Protein AF-A0A7V1ZDW4-F1 (afdb_monomer_lite)

Secondary structure (DSSP, 8-state):
-EEEEEE-HHHHTTSS---HHHHHHHHHHHTTPPPPSEEEEE-S-HHHHHHHHHHHHHT--SEEEEESS-SSSTT--HHHHHHHHHT--EEEEE--SSS--EEEEETT--

Foldseek 3Di:
DEEEEEEAPCCVVVVDPDCPLVVQQVVCVVVVHDHHPYYDYYYLDLVGLLVVVLVVVVVVDPYYHYYDLPDPDPSSCNLVSVLVSVVFDKDWDFDPDPDGDIDIDTPPDD

Sequence (110 aa):
MISILIIGDELLEGFTSEKNLFIISNFLKTYKKRLPQKAIIVKDNKEEIVKAIRSLLSEKPKVIITTGGIGPTEDDLTIESISYALNLKLLKISFETEIEKYKYVIDGLN

pLDDT: mean 89.98, std 12.33, range [51.25, 98.5]

Radius of gyration: 14.86 Å; chains: 1; bounding box: 34×34×37 Å

Structure (mmCIF, N/CA/C/O backbone):
data_AF-A0A7V1ZDW4-F1
#
_entry.id   AF-A0A7V1ZDW4-F1
#
loop_
_atom_site.group_PDB
_atom_site.id
_atom_site.type_symbol
_atom_site.label_atom_id
_atom_site.label_alt_id
_atom_site.label_comp_id
_atom_site.label_asym_id
_atom_site.label_entity_id
_atom_site.label_seq_id
_atom_site.pdbx_PDB_ins_code
_atom_site.Cartn_x
_atom_site.Cartn_y
_atom_site.Cartn_z
_atom_site.occupancy
_atom_site.B_iso_or_equiv
_atom_site.auth_seq_id
_atom_site.auth_comp_id
_atom_site.auth_asym_id
_atom_site.auth_atom_id
_atom_site.pdbx_PDB_model_num
ATOM 1 N N . MET A 1 1 ? -10.153 -1.603 11.377 1.00 89.81 1 MET A N 1
ATOM 2 C CA . MET A 1 1 ? -8.734 -1.983 11.273 1.00 89.81 1 MET A CA 1
ATOM 3 C C . MET A 1 1 ? -7.982 -0.935 10.462 1.00 89.81 1 MET A C 1
ATOM 5 O O . MET A 1 1 ? -8.633 -0.288 9.652 1.00 89.81 1 MET A O 1
ATOM 9 N N . ILE A 1 2 ? -6.687 -0.722 10.704 1.00 96.38 2 ILE A N 1
ATOM 10 C CA . ILE A 1 2 ? -5.816 0.025 9.781 1.00 96.38 2 ILE A CA 1
ATOM 11 C C . ILE A 1 2 ? -4.934 -1.007 9.086 1.00 96.38 2 ILE A C 1
ATOM 13 O O . ILE A 1 2 ? -4.348 -1.846 9.776 1.00 96.38 2 ILE A O 1
ATOM 17 N N . SER A 1 3 ? -4.860 -0.939 7.763 1.00 97.94 3 SER A N 1
ATOM 18 C CA . SER A 1 3 ? -3.992 -1.789 6.951 1.00 97.94 3 SER A CA 1
ATOM 19 C C . SER A 1 3 ? -3.044 -0.932 6.121 1.00 97.94 3 SER A C 1
ATOM 21 O O . SER A 1 3 ? -3.376 0.206 5.791 1.00 97.94 3 SER A O 1
ATOM 23 N N . ILE A 1 4 ? -1.870 -1.465 5.796 1.00 98.06 4 ILE A N 1
ATOM 24 C CA . ILE A 1 4 ? -0.873 -0.789 4.964 1.00 98.06 4 ILE A CA 1
ATOM 25 C C . ILE A 1 4 ? -0.572 -1.656 3.739 1.00 98.06 4 ILE A C 1
ATOM 27 O O . ILE A 1 4 ? -0.400 -2.867 3.863 1.00 98.06 4 ILE A O 1
ATOM 31 N N . LEU A 1 5 ? -0.514 -1.035 2.567 1.00 98.19 5 LEU A N 1
ATOM 32 C CA . LEU A 1 5 ? 0.003 -1.624 1.339 1.00 98.19 5 LEU A CA 1
ATOM 33 C C . LEU A 1 5 ? 1.260 -0.858 0.928 1.00 98.19 5 LEU A C 1
ATOM 35 O O . LEU A 1 5 ? 1.215 0.352 0.728 1.00 98.19 5 LEU A O 1
ATOM 39 N N . ILE A 1 6 ? 2.376 -1.561 0.833 1.00 97.81 6 ILE A N 1
ATOM 40 C CA . ILE A 1 6 ? 3.677 -1.004 0.476 1.00 97.81 6 ILE A CA 1
ATOM 41 C C . ILE A 1 6 ? 4.033 -1.567 -0.898 1.00 97.81 6 ILE A C 1
ATOM 43 O O . ILE A 1 6 ? 3.934 -2.775 -1.108 1.00 97.81 6 ILE A O 1
ATOM 47 N N . ILE A 1 7 ? 4.387 -0.694 -1.831 1.00 97.31 7 ILE A N 1
ATOM 48 C CA . ILE A 1 7 ? 4.596 -1.013 -3.243 1.00 97.31 7 ILE A CA 1
ATOM 49 C C . ILE A 1 7 ? 6.031 -0.619 -3.586 1.00 97.31 7 ILE A C 1
ATOM 51 O O . ILE A 1 7 ? 6.443 0.498 -3.274 1.00 97.31 7 ILE A O 1
ATOM 55 N N . GLY A 1 8 ? 6.794 -1.549 -4.153 1.00 95.44 8 GLY A N 1
ATOM 56 C CA . GLY A 1 8 ? 8.175 -1.309 -4.567 1.00 95.44 8 GLY A CA 1
ATOM 57 C C . GLY A 1 8 ? 8.949 -2.610 -4.751 1.00 95.44 8 GLY A C 1
ATOM 58 O O . GLY A 1 8 ? 9.023 -3.444 -3.841 1.00 95.44 8 GLY A O 1
ATOM 59 N N . ASP A 1 9 ? 9.536 -2.783 -5.930 1.00 95.06 9 ASP A N 1
ATOM 60 C CA . ASP A 1 9 ? 10.330 -3.960 -6.293 1.00 95.06 9 ASP A CA 1
ATOM 61 C C . ASP A 1 9 ? 11.602 -4.059 -5.449 1.00 95.06 9 ASP A C 1
ATOM 63 O O . ASP A 1 9 ? 11.959 -5.132 -4.953 1.00 95.06 9 ASP A O 1
ATOM 67 N N . GLU A 1 10 ? 12.231 -2.913 -5.191 1.00 94.69 10 GLU A N 1
ATOM 68 C CA . GLU A 1 10 ? 13.490 -2.778 -4.470 1.00 94.69 10 GLU A CA 1
ATOM 69 C C . GLU A 1 10 ? 13.402 -3.262 -3.015 1.00 94.69 10 GLU A C 1
ATOM 71 O O . GLU A 1 10 ? 14.415 -3.626 -2.411 1.00 94.69 10 GLU A O 1
ATOM 76 N N . LEU A 1 11 ? 12.190 -3.278 -2.452 1.00 94.69 11 LEU A N 1
ATOM 77 C CA . LEU A 1 11 ? 11.916 -3.763 -1.101 1.00 94.69 11 LEU A CA 1
ATOM 78 C C . LEU A 1 11 ? 11.963 -5.290 -1.038 1.00 94.69 11 LEU A C 1
ATOM 80 O O . LEU A 1 11 ? 12.520 -5.855 -0.098 1.00 94.69 11 LEU A O 1
ATOM 84 N N . LEU A 1 12 ? 11.381 -5.959 -2.037 1.00 94.50 12 LEU A N 1
ATOM 85 C CA . LEU A 1 12 ? 11.359 -7.421 -2.126 1.00 94.50 12 LEU A CA 1
ATOM 86 C C . LEU A 1 12 ? 12.686 -7.981 -2.644 1.00 94.50 12 LEU A C 1
ATOM 88 O O . LEU A 1 12 ? 13.064 -9.095 -2.289 1.00 94.50 12 LEU A O 1
ATOM 92 N N . GLU A 1 13 ? 13.404 -7.200 -3.446 1.00 95.75 13 GLU A N 1
ATOM 93 C CA . GLU A 1 13 ? 14.738 -7.533 -3.950 1.00 95.75 13 GLU A CA 1
ATOM 94 C C . GLU A 1 13 ? 15.847 -7.250 -2.926 1.00 95.75 13 GLU A C 1
ATOM 96 O O . GLU A 1 13 ? 16.979 -7.701 -3.089 1.00 95.75 13 GLU A O 1
ATOM 101 N N . GLY A 1 14 ? 15.524 -6.547 -1.836 1.00 93.31 14 GLY A N 1
ATOM 102 C CA . GLY A 1 14 ? 16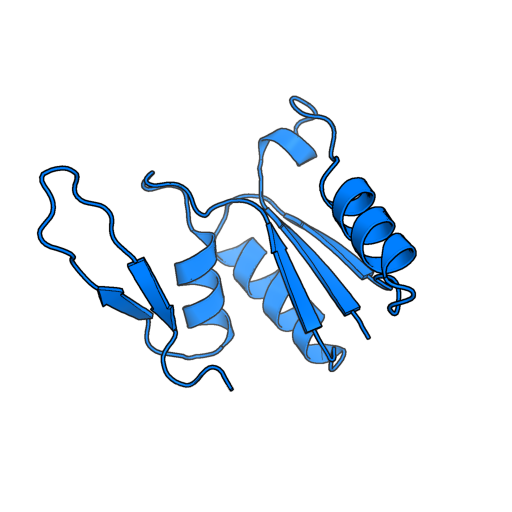.452 -6.270 -0.742 1.00 93.31 14 GLY A CA 1
ATOM 103 C C . GLY A 1 14 ? 17.459 -5.155 -1.035 1.00 93.31 14 GLY A C 1
ATOM 104 O O . GLY A 1 14 ? 18.406 -4.982 -0.267 1.00 93.31 14 GLY A O 1
ATOM 105 N N . PHE A 1 15 ? 17.256 -4.377 -2.101 1.00 95.06 15 PHE A N 1
ATOM 106 C CA . PHE A 1 15 ? 18.064 -3.193 -2.404 1.00 95.06 15 PHE A CA 1
ATOM 107 C C . PHE A 1 15 ? 17.816 -2.057 -1.407 1.00 95.06 15 PHE A C 1
ATOM 109 O O . PHE A 1 15 ? 18.746 -1.331 -1.053 1.00 95.06 15 PHE A O 1
ATOM 116 N N . THR A 1 16 ? 16.584 -1.936 -0.906 1.00 93.88 16 THR A N 1
ATOM 117 C CA . THR A 1 16 ? 16.201 -0.915 0.074 1.00 93.88 16 THR A CA 1
ATOM 118 C C . THR A 1 16 ? 15.578 -1.564 1.303 1.00 93.88 16 THR A C 1
ATOM 120 O O . THR A 1 16 ? 14.712 -2.429 1.208 1.00 93.88 16 THR A O 1
ATOM 123 N N . SER A 1 17 ? 15.980 -1.114 2.494 1.00 94.06 17 SER A N 1
ATOM 124 C CA . SER A 1 17 ? 15.310 -1.523 3.731 1.00 94.06 17 SER A CA 1
ATOM 125 C C . SER A 1 17 ? 13.930 -0.876 3.837 1.00 94.06 17 SER A C 1
ATOM 127 O O . SER A 1 17 ? 13.817 0.351 3.820 1.00 94.06 17 SER A O 1
ATOM 129 N N . GLU A 1 18 ? 12.900 -1.692 4.037 1.00 95.12 18 GLU A N 1
ATOM 130 C CA . GLU A 1 18 ? 11.540 -1.226 4.305 1.00 95.12 18 GLU A CA 1
ATOM 131 C C . GLU A 1 18 ? 11.504 -0.415 5.618 1.00 95.12 18 GLU A C 1
ATOM 133 O O . GLU A 1 18 ? 11.856 -0.913 6.689 1.00 95.12 18 GLU A O 1
ATOM 138 N N . LYS A 1 19 ? 11.120 0.865 5.531 1.00 96.38 19 LYS A N 1
ATOM 139 C CA . LYS A 1 19 ? 11.014 1.790 6.679 1.00 96.38 19 LYS A CA 1
ATOM 140 C C . LYS A 1 19 ? 9.645 2.458 6.786 1.00 96.38 19 LYS A C 1
ATOM 142 O O . LYS A 1 19 ? 9.358 3.083 7.810 1.00 96.38 19 LYS A O 1
ATOM 147 N N . ASN A 1 20 ? 8.801 2.348 5.765 1.00 95.31 20 ASN A N 1
ATOM 148 C CA . ASN A 1 20 ? 7.491 2.981 5.711 1.00 95.31 20 ASN A CA 1
ATOM 149 C C . ASN A 1 20 ? 6.583 2.436 6.814 1.00 95.31 20 ASN A C 1
ATOM 151 O O . ASN A 1 20 ? 5.967 3.233 7.525 1.00 95.31 20 ASN A O 1
ATOM 155 N N . LEU A 1 21 ? 6.558 1.116 7.049 1.00 96.62 21 LEU A N 1
ATOM 156 C CA . LEU A 1 21 ? 5.771 0.541 8.148 1.00 96.62 21 LEU A CA 1
ATOM 157 C C . LEU A 1 21 ? 6.195 1.117 9.503 1.00 96.62 21 LEU A C 1
ATOM 159 O O . LEU A 1 21 ? 5.344 1.490 10.318 1.00 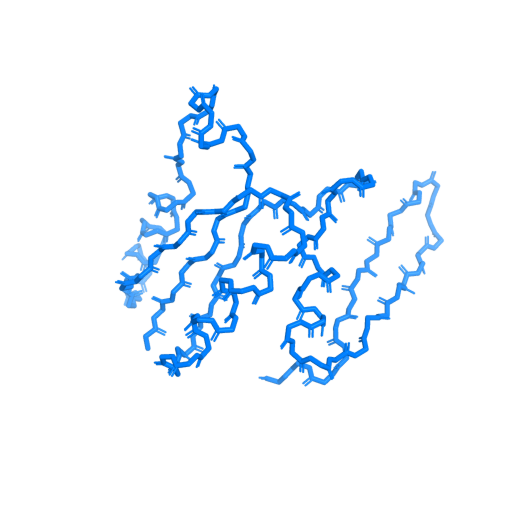96.62 21 LEU A O 1
ATOM 163 N N . PHE A 1 22 ? 7.505 1.211 9.740 1.00 96.62 22 PHE A N 1
ATOM 164 C CA . PHE A 1 22 ? 8.063 1.764 10.972 1.00 96.62 22 PHE A CA 1
ATOM 165 C C . PHE A 1 22 ? 7.683 3.240 11.154 1.00 96.62 22 PHE A C 1
ATOM 167 O O . PHE A 1 22 ? 7.181 3.621 12.215 1.00 96.62 22 PHE A O 1
ATOM 174 N N . ILE A 1 23 ? 7.869 4.064 10.118 1.00 97.25 23 ILE A N 1
ATOM 175 C CA . ILE A 1 23 ? 7.556 5.499 10.143 1.00 97.25 23 ILE A CA 1
ATOM 176 C C . ILE A 1 23 ? 6.059 5.723 10.383 1.00 97.25 23 ILE A C 1
ATOM 178 O O . ILE A 1 23 ? 5.695 6.478 11.286 1.00 97.25 23 ILE A O 1
ATOM 182 N N . ILE A 1 24 ? 5.189 5.034 9.639 1.00 97.12 24 ILE A N 1
ATOM 183 C CA . ILE A 1 24 ? 3.730 5.162 9.771 1.00 97.12 24 ILE A CA 1
ATOM 184 C C . ILE A 1 24 ? 3.275 4.710 11.162 1.00 97.12 24 ILE A C 1
ATOM 186 O O . ILE A 1 24 ? 2.486 5.397 11.814 1.00 97.12 24 ILE A O 1
ATOM 190 N N . SER A 1 25 ? 3.791 3.582 11.656 1.00 96.94 25 SER A N 1
ATOM 191 C CA . SER A 1 25 ? 3.433 3.069 12.983 1.00 96.94 25 SER A CA 1
ATOM 192 C C . SER A 1 25 ? 3.854 4.028 14.096 1.00 96.94 25 SER A C 1
ATOM 194 O O . SER A 1 25 ? 3.064 4.296 15.003 1.00 96.94 25 SER A O 1
ATOM 196 N N . ASN A 1 26 ? 5.059 4.600 14.013 1.00 97.44 26 ASN A N 1
ATOM 197 C CA . ASN A 1 26 ? 5.524 5.598 14.974 1.00 97.44 26 ASN A CA 1
ATOM 198 C C . ASN A 1 26 ? 4.733 6.900 14.890 1.00 97.44 26 ASN A C 1
ATOM 200 O O . ASN A 1 26 ? 4.369 7.446 15.929 1.00 97.44 26 ASN A O 1
ATOM 204 N N . PHE A 1 27 ? 4.407 7.367 13.686 1.00 97.19 27 PHE A N 1
ATOM 205 C CA . PHE A 1 27 ? 3.541 8.526 13.505 1.00 97.19 27 PHE A CA 1
ATOM 206 C C . PHE A 1 27 ? 2.185 8.305 14.192 1.00 97.19 27 PHE A C 1
ATOM 208 O O . PHE A 1 27 ? 1.786 9.089 15.052 1.00 97.19 27 PHE A O 1
ATOM 215 N N . LEU A 1 28 ? 1.506 7.189 13.911 1.00 96.31 28 LEU A N 1
ATOM 216 C CA . LEU A 1 28 ? 0.223 6.856 14.540 1.00 96.31 28 LEU A CA 1
ATOM 217 C C . LEU A 1 28 ? 0.337 6.733 16.068 1.00 96.31 28 LEU A C 1
ATOM 219 O O . LEU A 1 28 ? -0.548 7.205 16.789 1.00 96.31 28 LEU A O 1
ATOM 223 N N . LYS A 1 29 ? 1.439 6.157 16.566 1.00 96.75 29 LYS A N 1
ATOM 224 C CA . LYS A 1 29 ? 1.736 6.042 18.000 1.00 96.75 29 LYS A CA 1
ATOM 225 C C . LYS A 1 29 ? 1.875 7.412 18.670 1.00 96.75 29 LYS A C 1
ATOM 227 O O . LYS A 1 29 ? 1.259 7.625 19.714 1.00 96.75 29 LYS A O 1
ATOM 232 N N . THR A 1 30 ? 2.610 8.347 18.064 1.00 97.88 30 THR A N 1
ATOM 233 C CA . THR A 1 30 ? 2.802 9.721 18.572 1.00 97.88 30 THR A CA 1
ATOM 234 C C . THR A 1 30 ? 1.471 10.436 18.802 1.00 97.88 30 THR A C 1
ATOM 236 O O . THR A 1 30 ? 1.290 11.100 19.821 1.00 97.88 30 THR A O 1
ATOM 239 N N . TYR A 1 31 ? 0.493 10.228 17.917 1.00 96.12 31 TYR A N 1
ATOM 240 C CA . TYR A 1 31 ? -0.839 10.834 18.026 1.00 96.12 31 TYR A CA 1
ATOM 241 C C . TYR A 1 31 ? -1.875 9.960 18.752 1.00 96.12 31 TYR A C 1
ATOM 243 O O . TYR A 1 31 ? -3.077 10.225 18.654 1.00 96.12 31 TYR A O 1
ATOM 251 N N . LYS A 1 32 ? -1.437 8.915 19.473 1.00 95.19 32 LYS A N 1
ATOM 252 C CA . LYS A 1 32 ? -2.303 7.982 20.222 1.00 95.19 32 LYS A CA 1
ATOM 253 C C . LYS A 1 32 ? -3.433 7.397 19.356 1.00 95.19 32 LYS A C 1
ATOM 255 O O . LYS A 1 32 ? -4.561 7.211 19.817 1.00 95.19 32 LYS A O 1
ATOM 260 N N . LYS A 1 33 ? -3.151 7.141 18.074 1.00 94.88 33 LYS A N 1
ATOM 261 C CA . LYS A 1 33 ? -4.080 6.503 17.132 1.00 94.88 33 LYS A CA 1
ATOM 262 C C . LYS A 1 33 ? -3.923 4.984 17.174 1.00 94.88 33 LYS A C 1
ATOM 264 O O . LYS A 1 33 ? -2.981 4.445 17.750 1.00 94.88 33 LYS A O 1
ATOM 269 N N . ARG A 1 34 ? -4.882 4.278 16.568 1.00 94.44 34 ARG A N 1
ATOM 270 C CA . ARG A 1 34 ? -4.797 2.820 16.402 1.00 94.44 34 ARG A CA 1
ATOM 271 C C . ARG A 1 34 ? -3.592 2.487 15.524 1.00 94.44 34 ARG A C 1
ATOM 273 O O . ARG A 1 34 ? -3.346 3.195 14.555 1.00 94.44 34 ARG A O 1
ATOM 280 N N . LEU A 1 35 ? -2.875 1.421 15.861 1.00 96.62 35 LEU A N 1
ATOM 281 C CA . LEU A 1 35 ? -1.760 0.936 15.054 1.00 96.62 35 LEU A CA 1
ATOM 282 C C . LEU A 1 35 ? -2.265 0.089 13.871 1.00 96.62 35 LEU A C 1
ATOM 284 O O . LEU A 1 35 ? -3.381 -0.451 13.938 1.00 96.62 35 LEU A O 1
ATOM 288 N N . PRO A 1 36 ? -1.468 -0.031 12.795 1.00 96.56 36 PRO A N 1
ATOM 289 C CA . PRO A 1 36 ? -1.732 -0.975 11.716 1.00 96.56 36 PRO A CA 1
ATOM 290 C C . PRO A 1 36 ? -1.816 -2.408 12.254 1.00 96.56 36 PRO A C 1
ATOM 292 O O . PRO A 1 36 ? -1.027 -2.792 13.112 1.00 96.56 36 PRO A O 1
ATOM 295 N N . GLN A 1 37 ? -2.778 -3.194 11.769 1.00 96.94 37 GLN A N 1
ATOM 296 C CA . GLN A 1 37 ? -2.920 -4.618 12.128 1.00 96.94 37 GLN A CA 1
ATOM 297 C C . GLN A 1 37 ? -2.440 -5.545 11.012 1.00 96.94 37 GLN A C 1
ATOM 299 O O . GLN A 1 37 ? -2.154 -6.709 11.267 1.00 96.94 37 GLN A O 1
ATOM 304 N N . LYS A 1 38 ? -2.352 -5.031 9.782 1.00 97.50 38 LYS A N 1
ATOM 305 C CA . LYS A 1 38 ? -1.889 -5.774 8.617 1.00 97.50 38 LYS A CA 1
ATOM 306 C C . LYS A 1 38 ? -1.046 -4.875 7.725 1.00 97.50 38 LYS A C 1
ATOM 308 O O . LYS A 1 38 ? -1.407 -3.720 7.500 1.00 97.50 38 LYS A O 1
ATOM 313 N N . ALA A 1 39 ? 0.045 -5.421 7.209 1.00 97.50 39 ALA A N 1
ATOM 314 C CA . ALA A 1 39 ? 0.840 -4.820 6.153 1.00 97.50 39 ALA A CA 1
ATOM 315 C C . ALA A 1 39 ? 1.062 -5.863 5.051 1.00 97.50 39 ALA A C 1
ATOM 317 O O . ALA A 1 39 ? 1.268 -7.038 5.358 1.00 97.50 39 ALA A O 1
ATOM 318 N N . ILE A 1 40 ? 0.983 -5.448 3.790 1.00 98.06 40 ILE A N 1
ATOM 319 C CA . ILE A 1 40 ? 1.338 -6.262 2.621 1.00 98.06 40 ILE A CA 1
ATOM 320 C C . ILE A 1 40 ? 2.380 -5.477 1.827 1.00 98.06 40 ILE A C 1
ATOM 322 O O . ILE A 1 40 ? 2.207 -4.275 1.636 1.00 98.06 40 ILE A O 1
ATOM 326 N N . ILE A 1 41 ? 3.438 -6.153 1.383 1.00 97.81 41 ILE A N 1
ATOM 327 C CA . ILE A 1 41 ? 4.441 -5.607 0.464 1.00 97.81 41 ILE A CA 1
ATOM 328 C C . ILE A 1 41 ? 4.252 -6.305 -0.883 1.00 97.81 41 ILE A C 1
ATOM 330 O O . ILE A 1 41 ? 4.155 -7.533 -0.914 1.00 97.81 41 ILE A O 1
ATOM 334 N N . VAL A 1 42 ? 4.174 -5.540 -1.968 1.00 97.56 42 VAL A N 1
ATOM 335 C CA . VAL A 1 42 ? 4.049 -6.048 -3.340 1.00 97.56 42 VAL A CA 1
ATOM 336 C C . VAL A 1 42 ? 5.030 -5.353 -4.276 1.00 97.56 42 VAL A C 1
ATOM 338 O O . VAL A 1 42 ? 5.523 -4.266 -3.978 1.00 97.56 42 VAL A O 1
ATOM 341 N N . LYS A 1 43 ? 5.275 -5.994 -5.419 1.00 95.50 43 LYS A N 1
ATOM 342 C CA . LYS A 1 43 ? 5.963 -5.393 -6.562 1.00 95.50 43 LYS A CA 1
ATOM 343 C C . LYS A 1 43 ? 5.156 -4.248 -7.173 1.00 95.50 43 LYS A C 1
ATOM 345 O O . LYS A 1 43 ? 3.932 -4.216 -7.004 1.00 95.50 43 LYS A O 1
ATOM 350 N N . ASP A 1 44 ? 5.820 -3.364 -7.914 1.00 93.81 44 ASP A N 1
ATOM 351 C CA . ASP A 1 44 ? 5.168 -2.328 -8.727 1.00 93.81 44 ASP A CA 1
ATOM 352 C C . ASP A 1 44 ? 4.565 -2.941 -10.000 1.00 93.81 44 ASP A C 1
ATOM 354 O O . ASP A 1 44 ? 5.006 -2.774 -11.135 1.00 93.81 44 ASP A O 1
ATOM 358 N N . ASN A 1 45 ? 3.570 -3.793 -9.776 1.00 95.50 45 ASN A N 1
ATOM 359 C CA . ASN A 1 45 ? 2.864 -4.527 -10.803 1.00 95.50 45 ASN A CA 1
ATOM 360 C C . ASN A 1 45 ? 1.361 -4.392 -10.566 1.00 95.50 45 ASN A C 1
ATOM 362 O O . ASN A 1 45 ? 0.851 -4.660 -9.474 1.00 95.50 45 ASN A O 1
ATOM 366 N N . LYS A 1 46 ? 0.636 -4.022 -11.623 1.00 96.19 46 LYS A N 1
ATOM 367 C CA . LYS A 1 46 ? -0.801 -3.755 -11.568 1.00 96.19 46 LYS A CA 1
ATOM 368 C C . LYS A 1 46 ? -1.604 -4.917 -10.990 1.00 96.19 46 LYS A C 1
ATOM 370 O O . LYS A 1 46 ? -2.462 -4.703 -10.132 1.00 96.19 46 LYS A O 1
ATOM 375 N N . GLU A 1 47 ? -1.348 -6.144 -11.431 1.00 97.62 47 GLU A N 1
ATOM 376 C CA . GLU A 1 47 ? -2.090 -7.323 -10.981 1.00 97.62 47 GLU A CA 1
ATOM 377 C C . GLU A 1 47 ? -1.872 -7.596 -9.486 1.00 97.62 47 GLU A C 1
ATOM 379 O O . GLU A 1 47 ? -2.840 -7.848 -8.757 1.00 97.62 47 GLU A O 1
ATOM 384 N N . GLU A 1 48 ? -0.627 -7.494 -9.017 1.00 97.94 48 GLU A N 1
ATOM 385 C CA . GLU A 1 48 ? -0.265 -7.666 -7.606 1.00 97.94 48 GLU A CA 1
ATOM 386 C C . GLU A 1 48 ? -0.892 -6.581 -6.723 1.00 97.94 48 GLU A C 1
ATOM 388 O O . GLU A 1 48 ? -1.527 -6.893 -5.708 1.00 97.94 48 GLU A O 1
ATOM 393 N N . ILE A 1 49 ? -0.807 -5.312 -7.138 1.00 98.19 49 ILE A N 1
ATOM 394 C CA . ILE A 1 49 ? -1.407 -4.185 -6.413 1.00 98.19 49 ILE A CA 1
ATOM 395 C C . ILE A 1 49 ? -2.929 -4.366 -6.322 1.00 98.19 49 ILE A C 1
ATOM 397 O O . ILE A 1 49 ? -3.503 -4.290 -5.232 1.00 98.19 49 ILE A O 1
ATOM 401 N N . VAL A 1 50 ? -3.603 -4.678 -7.434 1.00 98.44 50 VAL A N 1
ATOM 402 C CA . VAL A 1 50 ? -5.061 -4.892 -7.467 1.00 98.44 50 VAL A CA 1
ATOM 403 C C . VAL A 1 50 ? -5.477 -6.042 -6.550 1.00 98.44 50 VAL A C 1
ATOM 405 O O . VAL A 1 50 ? -6.444 -5.918 -5.787 1.00 98.44 50 VAL A O 1
ATOM 408 N N . LYS A 1 51 ? -4.756 -7.165 -6.600 1.00 98.50 51 LYS A N 1
ATOM 409 C CA . LYS A 1 51 ? -5.023 -8.332 -5.753 1.00 98.50 51 LYS A CA 1
ATOM 410 C C . LYS A 1 51 ? -4.832 -8.000 -4.275 1.00 98.50 51 LYS A C 1
ATOM 412 O O . LYS A 1 51 ? -5.683 -8.369 -3.460 1.00 98.50 51 LYS A O 1
ATOM 417 N N . ALA A 1 52 ? -3.768 -7.280 -3.926 1.00 98.38 52 ALA A N 1
ATOM 418 C CA . ALA A 1 52 ? -3.504 -6.855 -2.558 1.00 98.38 52 ALA A CA 1
ATOM 419 C C . ALA A 1 52 ? -4.591 -5.908 -2.038 1.00 98.38 52 ALA A C 1
ATOM 421 O O . ALA A 1 52 ? -5.122 -6.136 -0.951 1.00 98.38 52 ALA A O 1
ATOM 422 N N . ILE A 1 53 ? -5.002 -4.910 -2.827 1.00 98.19 53 ILE A N 1
ATOM 423 C CA . ILE A 1 53 ? -6.083 -3.986 -2.456 1.00 98.19 53 ILE A CA 1
ATOM 424 C C . ILE A 1 53 ? -7.384 -4.749 -2.208 1.00 98.19 53 ILE A C 1
ATOM 426 O O . ILE A 1 53 ? -8.004 -4.573 -1.161 1.00 98.19 53 ILE A O 1
ATOM 430 N N . ARG A 1 54 ? -7.790 -5.637 -3.124 1.00 98.19 54 ARG A N 1
ATOM 431 C CA . ARG A 1 54 ? -9.019 -6.435 -2.965 1.00 98.19 54 ARG A CA 1
ATOM 432 C C . ARG A 1 54 ? -8.956 -7.363 -1.751 1.00 98.19 54 ARG A C 1
ATOM 434 O O . ARG A 1 54 ? -9.942 -7.481 -1.026 1.00 98.19 54 ARG A O 1
ATOM 441 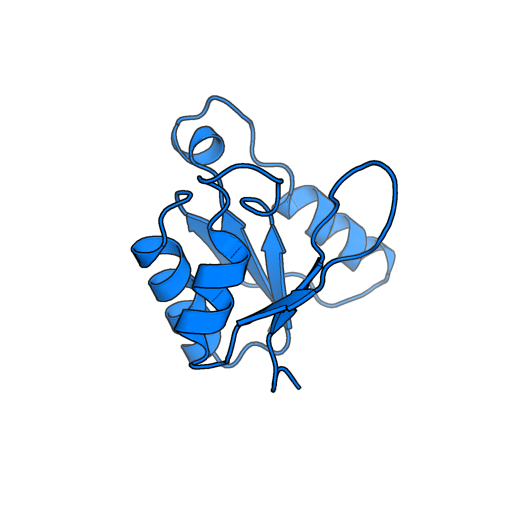N N . SER A 1 55 ? -7.796 -7.968 -1.492 1.00 98.31 55 SER A N 1
ATOM 442 C CA . SER A 1 55 ? -7.552 -8.774 -0.289 1.00 98.31 55 SER A CA 1
ATOM 443 C C . SER A 1 55 ? -7.714 -7.939 0.982 1.00 98.31 55 SER A C 1
ATOM 445 O O . SER A 1 55 ? -8.469 -8.322 1.873 1.00 98.31 55 SER A O 1
ATOM 447 N N . LEU A 1 56 ? -7.099 -6.755 1.042 1.00 97.94 56 LEU A N 1
ATOM 448 C CA . LEU A 1 56 ? -7.252 -5.841 2.173 1.00 97.94 56 LEU A CA 1
ATOM 449 C C . LEU A 1 56 ? -8.705 -5.390 2.349 1.00 97.94 56 LEU A C 1
ATOM 451 O O . LEU A 1 56 ? -9.208 -5.429 3.465 1.00 97.94 56 LEU A O 1
ATOM 455 N N . LEU A 1 57 ? -9.402 -5.016 1.274 1.00 97.38 57 LEU A N 1
ATOM 456 C CA . LEU A 1 57 ? -10.809 -4.601 1.319 1.00 97.38 57 LEU A CA 1
ATOM 457 C C . LEU A 1 57 ? -11.738 -5.705 1.839 1.00 97.38 57 LEU A C 1
ATOM 459 O O . LEU A 1 57 ? -12.690 -5.402 2.560 1.00 97.38 57 LEU A O 1
ATOM 463 N N . SER A 1 58 ? -11.452 -6.974 1.529 1.00 97.38 58 SER A N 1
ATOM 464 C CA . SER A 1 58 ? -12.250 -8.114 2.005 1.00 97.38 58 SER A CA 1
ATOM 465 C C . SER A 1 58 ? -12.301 -8.216 3.537 1.00 97.38 58 SER A C 1
ATOM 467 O O . SER A 1 58 ? -13.291 -8.687 4.099 1.00 97.38 58 SER A O 1
ATOM 469 N N . GLU A 1 59 ? -11.292 -7.676 4.225 1.00 96.44 59 GLU A N 1
ATOM 470 C CA . GLU A 1 59 ? -11.212 -7.629 5.688 1.00 96.44 59 GLU A CA 1
ATOM 471 C C . GLU A 1 59 ? -11.940 -6.419 6.300 1.00 96.44 59 GLU A C 1
ATOM 473 O O . GLU A 1 59 ? -11.888 -6.197 7.512 1.00 96.44 59 GLU A O 1
ATOM 478 N N . LYS A 1 60 ? -12.620 -5.616 5.469 1.00 95.81 60 LYS A N 1
ATOM 479 C CA . LYS A 1 60 ? -13.383 -4.421 5.863 1.00 95.81 60 LYS A CA 1
ATOM 480 C C . LYS A 1 60 ? -12.565 -3.455 6.748 1.00 95.81 60 LYS A C 1
ATOM 482 O O . LYS A 1 60 ? -12.986 -3.105 7.862 1.00 95.81 60 LYS A O 1
ATOM 487 N N . PRO A 1 61 ? -11.367 -3.023 6.305 1.00 95.50 61 PRO A N 1
ATOM 488 C CA . PRO A 1 61 ? -10.561 -2.062 7.034 1.00 95.50 61 PRO A CA 1
ATOM 489 C C . PRO A 1 61 ? -11.293 -0.724 7.131 1.00 95.50 61 PRO A C 1
ATOM 491 O O . PRO A 1 61 ? -12.119 -0.371 6.300 1.00 95.50 61 PRO A O 1
ATOM 494 N N . LYS A 1 62 ? -10.968 0.038 8.177 1.00 95.69 62 LYS A N 1
ATOM 495 C CA . LYS A 1 62 ? -11.431 1.425 8.307 1.00 95.69 62 LYS A CA 1
ATOM 496 C C . LYS A 1 62 ? -10.574 2.370 7.470 1.00 95.69 62 LYS A C 1
ATOM 498 O O . LYS A 1 62 ? -11.062 3.408 7.058 1.00 95.69 62 LYS A O 1
ATOM 503 N N . VAL A 1 63 ? -9.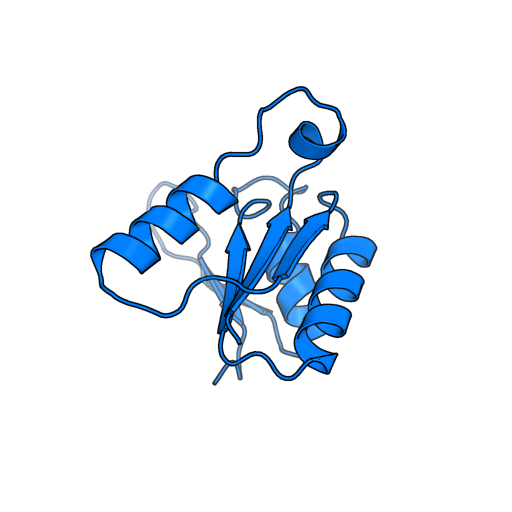293 2.038 7.308 1.00 95.50 63 VAL A N 1
ATOM 504 C CA . VAL A 1 63 ? -8.307 2.812 6.551 1.00 95.50 63 VAL A CA 1
ATOM 505 C C . VAL A 1 63 ? -7.330 1.829 5.913 1.00 95.50 63 VAL A C 1
ATOM 507 O O . VAL A 1 63 ? -6.844 0.925 6.603 1.00 95.50 63 VAL A O 1
ATOM 510 N N . ILE A 1 64 ? -7.033 2.027 4.631 1.00 97.12 64 ILE A N 1
ATOM 511 C CA . ILE A 1 64 ? -5.877 1.442 3.948 1.00 97.12 64 ILE A CA 1
ATOM 512 C C . ILE A 1 64 ? -4.922 2.596 3.640 1.00 97.12 64 ILE A C 1
ATOM 514 O O . ILE A 1 64 ? -5.340 3.593 3.060 1.00 97.12 64 ILE A O 1
ATOM 518 N N . ILE A 1 65 ? -3.665 2.479 4.059 1.00 97.25 65 ILE A N 1
ATOM 519 C CA . ILE A 1 65 ? -2.600 3.430 3.723 1.00 97.25 65 ILE A CA 1
ATOM 520 C C . ILE A 1 65 ? -1.738 2.778 2.647 1.00 97.25 65 ILE A C 1
ATOM 522 O O . ILE A 1 65 ? -1.263 1.666 2.858 1.00 97.25 65 ILE A O 1
ATOM 526 N N . THR A 1 66 ? -1.534 3.445 1.515 1.00 96.88 66 THR A N 1
ATOM 527 C CA . THR A 1 66 ? -0.643 2.969 0.449 1.00 96.88 66 THR A CA 1
ATOM 528 C C . THR A 1 66 ? 0.650 3.784 0.419 1.00 96.88 66 THR A C 1
ATOM 530 O O . THR A 1 66 ? 0.644 4.965 0.770 1.00 96.88 66 THR A O 1
ATOM 533 N N . THR A 1 67 ? 1.763 3.176 0.012 1.00 95.44 67 THR A N 1
ATOM 534 C CA . THR A 1 67 ? 3.061 3.855 -0.161 1.00 95.44 67 THR A CA 1
ATOM 535 C C . THR A 1 67 ? 3.789 3.271 -1.368 1.00 95.44 67 THR A C 1
ATOM 537 O O . THR A 1 67 ? 3.709 2.064 -1.570 1.00 95.44 67 THR A O 1
ATOM 540 N N . GLY A 1 68 ? 4.547 4.100 -2.094 1.00 92.50 68 GLY A N 1
ATOM 541 C CA . GLY A 1 68 ? 5.296 3.695 -3.294 1.00 92.50 68 GLY A CA 1
ATOM 542 C C . GLY A 1 68 ? 4.459 3.689 -4.581 1.00 92.50 68 GLY A C 1
ATOM 543 O O . GLY A 1 68 ? 3.229 3.762 -4.515 1.00 92.50 68 GLY A O 1
ATOM 544 N N . GLY A 1 69 ? 5.127 3.682 -5.738 1.00 88.50 69 GLY A N 1
ATOM 545 C CA . GLY A 1 69 ? 4.506 3.662 -7.073 1.00 88.50 69 GLY A CA 1
ATOM 546 C C . GLY A 1 69 ? 3.643 4.888 -7.421 1.00 88.50 69 GLY A C 1
ATOM 547 O O . GLY A 1 69 ? 2.588 4.747 -8.038 1.00 88.50 69 GLY A O 1
ATOM 548 N N . ILE A 1 70 ? 4.002 6.084 -6.925 1.00 88.00 70 ILE A N 1
ATOM 549 C CA . ILE A 1 70 ? 3.263 7.353 -7.146 1.00 88.00 70 ILE A CA 1
ATOM 550 C C . ILE A 1 70 ? 4.112 8.473 -7.769 1.00 88.00 70 ILE A C 1
ATOM 552 O O . ILE A 1 70 ? 3.706 9.640 -7.748 1.00 88.00 70 ILE A O 1
ATOM 556 N N . GLY A 1 71 ? 5.323 8.164 -8.215 1.00 83.06 71 GLY A N 1
ATOM 557 C CA . GLY A 1 71 ? 6.166 9.108 -8.933 1.00 83.06 71 GLY A CA 1
ATOM 558 C C . GLY A 1 71 ? 5.619 9.462 -10.329 1.00 83.06 71 GLY A C 1
ATOM 559 O O . GLY A 1 71 ? 4.466 9.178 -10.669 1.00 83.06 71 GLY A O 1
ATOM 560 N N . PRO A 1 72 ? 6.420 10.186 -11.128 1.00 78.44 72 PRO A N 1
ATOM 561 C CA . PRO A 1 72 ? 6.040 10.607 -12.470 1.00 78.44 72 PRO A CA 1
ATOM 562 C C . PRO A 1 72 ? 6.371 9.574 -13.560 1.00 78.44 72 PRO A C 1
ATOM 564 O O . PRO A 1 72 ? 6.218 9.912 -14.735 1.00 78.44 72 PRO A O 1
ATOM 567 N N . THR A 1 73 ? 6.903 8.395 -13.223 1.00 80.69 73 THR A N 1
ATOM 568 C CA . THR A 1 73 ? 7.404 7.443 -14.221 1.00 80.69 73 THR A CA 1
ATOM 569 C C . THR A 1 73 ? 6.293 6.5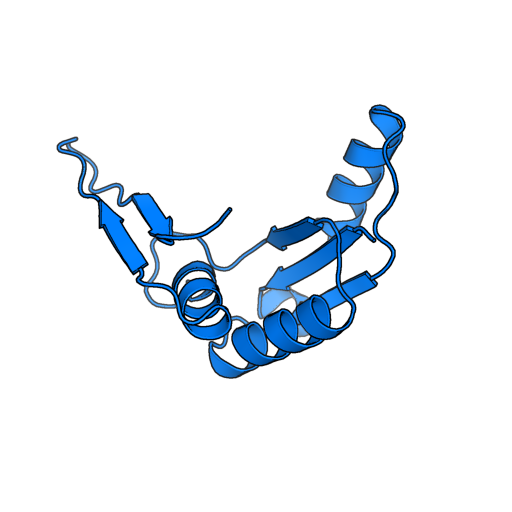17 -14.722 1.00 80.69 73 THR A C 1
ATOM 571 O O . THR A 1 73 ? 5.226 6.408 -14.123 1.00 80.69 73 THR A O 1
ATOM 574 N N . GLU A 1 74 ? 6.490 5.903 -15.893 1.00 77.38 74 GLU A N 1
ATOM 575 C CA . GLU A 1 74 ? 5.463 5.047 -16.517 1.00 77.38 74 GLU A CA 1
ATOM 576 C C . GLU A 1 74 ? 5.223 3.736 -15.751 1.00 77.38 74 GLU A C 1
ATOM 578 O O . GLU A 1 74 ? 4.179 3.108 -15.917 1.00 77.38 74 GLU A O 1
ATOM 583 N N . ASP A 1 75 ? 6.173 3.334 -14.909 1.00 81.38 75 ASP A N 1
ATOM 584 C CA . ASP A 1 75 ? 6.100 2.188 -14.005 1.00 81.38 75 ASP A CA 1
ATOM 585 C C . ASP A 1 75 ? 5.415 2.501 -12.663 1.00 81.38 75 ASP A C 1
ATOM 587 O O . ASP A 1 75 ? 5.122 1.571 -11.922 1.00 81.38 75 ASP A O 1
ATOM 591 N N . ASP A 1 76 ? 5.069 3.762 -12.369 1.00 85.50 76 ASP A N 1
ATOM 592 C CA . ASP A 1 76 ? 4.304 4.128 -11.170 1.00 85.50 76 ASP A CA 1
ATOM 593 C C . ASP A 1 76 ? 2.807 3.780 -11.330 1.00 85.50 76 ASP A C 1
ATOM 595 O O . ASP A 1 76 ? 1.967 4.602 -11.721 1.00 85.50 76 ASP A O 1
ATOM 599 N N . LEU A 1 77 ? 2.441 2.535 -11.010 1.00 93.06 77 LEU A N 1
ATOM 600 C CA . LEU A 1 77 ? 1.114 1.980 -11.309 1.00 93.06 77 LEU A CA 1
ATOM 601 C C . LEU A 1 77 ? 0.119 2.054 -10.142 1.00 93.06 77 LEU A C 1
ATOM 603 O O . LEU A 1 77 ? -1.027 1.602 -10.281 1.00 93.06 77 LEU A O 1
ATOM 607 N N . THR A 1 78 ? 0.491 2.622 -8.990 1.00 95.38 78 THR A N 1
ATOM 608 C CA . THR A 1 78 ? -0.328 2.567 -7.765 1.00 95.38 78 THR A CA 1
ATOM 609 C C . THR A 1 78 ? -1.712 3.177 -7.952 1.00 95.38 78 THR A C 1
ATOM 611 O O . THR A 1 78 ? -2.718 2.546 -7.622 1.00 95.38 78 THR A O 1
ATOM 614 N N . ILE A 1 79 ? -1.804 4.399 -8.482 1.00 93.38 79 ILE A N 1
ATOM 615 C CA . ILE A 1 79 ? -3.085 5.124 -8.540 1.00 93.38 79 ILE A CA 1
ATOM 616 C C . ILE A 1 79 ? -4.033 4.487 -9.562 1.00 93.38 79 ILE A C 1
ATOM 618 O O . ILE A 1 79 ? -5.223 4.308 -9.282 1.00 93.38 79 ILE A O 1
ATOM 622 N N . GLU A 1 80 ? -3.504 4.087 -10.721 1.00 93.88 80 GLU A N 1
ATOM 623 C CA . GLU A 1 80 ? -4.269 3.352 -11.727 1.00 93.88 80 GLU A CA 1
ATOM 624 C C . GLU A 1 80 ? -4.791 2.030 -11.156 1.00 93.88 80 GLU A C 1
ATOM 626 O O . GLU A 1 80 ? -5.984 1.731 -11.261 1.00 93.88 80 GLU A O 1
ATOM 631 N N . SER A 1 81 ? -3.932 1.280 -10.468 1.00 97.06 81 SER A N 1
ATOM 632 C CA . SER A 1 81 ? -4.288 0.006 -9.847 1.00 97.06 81 SER A CA 1
ATOM 633 C C . SER A 1 81 ? -5.360 0.161 -8.769 1.00 97.06 81 SER A C 1
ATOM 635 O O . SER A 1 81 ? -6.288 -0.647 -8.714 1.00 97.06 81 SER A O 1
ATOM 637 N N . ILE A 1 82 ? -5.303 1.220 -7.951 1.00 96.25 82 ILE A N 1
ATOM 638 C CA . ILE A 1 82 ? -6.357 1.526 -6.971 1.00 96.25 82 ILE A CA 1
ATOM 639 C C . ILE A 1 82 ? -7.684 1.815 -7.677 1.00 96.25 82 ILE A C 1
ATOM 641 O O . ILE A 1 82 ? -8.707 1.245 -7.291 1.00 96.25 82 ILE A O 1
ATOM 645 N N . SER A 1 83 ? -7.679 2.647 -8.724 1.00 96.19 83 SER A N 1
ATOM 646 C CA . SER A 1 83 ? -8.903 2.962 -9.474 1.00 96.19 83 SER A CA 1
ATOM 647 C C . SER A 1 83 ? -9.546 1.698 -10.057 1.00 96.19 83 SER A C 1
ATOM 649 O O . SER A 1 83 ? -10.744 1.464 -9.884 1.00 96.19 83 SER A O 1
ATOM 651 N N . TYR A 1 84 ? -8.729 0.809 -10.626 1.00 97.38 84 TYR A N 1
ATOM 652 C CA . TYR A 1 84 ? -9.180 -0.457 -11.190 1.00 97.38 84 TYR A CA 1
ATOM 653 C C . TYR A 1 84 ? -9.691 -1.427 -10.115 1.00 97.38 84 TYR A C 1
ATOM 655 O O . TYR A 1 84 ? -10.722 -2.083 -10.287 1.00 97.38 84 TYR A O 1
ATOM 663 N N . ALA A 1 85 ? -9.003 -1.518 -8.974 1.00 97.25 85 ALA A N 1
ATOM 664 C CA . ALA A 1 85 ? -9.401 -2.390 -7.874 1.00 97.25 85 ALA A CA 1
ATOM 665 C C . ALA A 1 85 ? -10.768 -2.005 -7.291 1.00 97.25 85 ALA A C 1
ATOM 667 O O . ALA A 1 85 ? -11.540 -2.899 -6.936 1.00 97.25 85 ALA A O 1
ATOM 668 N N . LEU A 1 86 ? -11.055 -0.700 -7.235 1.00 96.12 86 LEU A N 1
ATOM 669 C CA . LEU A 1 86 ? -12.299 -0.125 -6.723 1.00 96.12 86 LEU A CA 1
ATOM 670 C C . LEU A 1 86 ? -13.402 0.010 -7.780 1.00 96.12 86 LEU A C 1
ATOM 672 O O . LEU A 1 86 ? -14.521 0.375 -7.432 1.00 96.12 86 LEU A O 1
ATOM 676 N N . ASN A 1 87 ? -13.108 -0.303 -9.046 1.00 96.12 87 ASN A N 1
ATOM 677 C CA . ASN A 1 87 ? -14.009 -0.075 -10.176 1.00 96.12 87 ASN A CA 1
ATOM 678 C C . ASN A 1 87 ? -14.461 1.397 -10.278 1.00 96.12 87 ASN A C 1
ATOM 680 O O . ASN A 1 87 ? -15.637 1.696 -10.490 1.00 96.12 87 ASN A O 1
ATOM 684 N N . LEU A 1 88 ? -13.511 2.312 -10.087 1.00 96.38 88 LEU A N 1
ATOM 685 C CA . LEU A 1 88 ? -13.714 3.755 -10.122 1.00 96.38 88 LEU A CA 1
ATOM 686 C C . LEU A 1 88 ? -12.977 4.375 -11.307 1.00 96.38 88 LEU A C 1
ATOM 688 O O . LEU A 1 88 ? -11.969 3.854 -11.786 1.00 96.38 88 LEU A O 1
ATOM 692 N N . LYS A 1 89 ? -13.479 5.518 -11.777 1.00 93.62 89 LYS A N 1
ATOM 693 C CA . LYS A 1 89 ? -12.868 6.238 -12.891 1.00 93.62 89 LYS A CA 1
ATOM 694 C C . LYS A 1 89 ? -11.666 7.042 -12.400 1.00 93.62 89 LYS A C 1
ATOM 696 O O . LYS A 1 89 ? -11.783 7.850 -11.479 1.00 93.62 89 LYS A O 1
ATOM 701 N N . LEU A 1 90 ? -10.527 6.858 -13.062 1.00 91.50 90 LEU A N 1
ATOM 702 C CA . LEU A 1 90 ? -9.355 7.702 -12.871 1.00 91.50 90 LEU A CA 1
ATOM 703 C C . LEU A 1 90 ? -9.489 8.986 -13.695 1.00 91.50 90 LEU A C 1
ATOM 705 O O . LEU A 1 90 ? -9.700 8.937 -14.909 1.00 91.50 90 LEU A O 1
ATOM 709 N N . LEU A 1 91 ? -9.348 10.135 -13.039 1.00 89.12 91 LEU A N 1
ATOM 710 C CA . LEU A 1 91 ? -9.331 11.447 -13.674 1.00 89.12 91 LEU A CA 1
ATOM 711 C C . LEU A 1 91 ? -7.916 12.025 -13.613 1.00 89.12 91 LEU A C 1
ATOM 713 O O . LEU A 1 91 ? -7.333 12.169 -12.535 1.00 89.12 91 LEU A O 1
ATOM 717 N N . LYS A 1 92 ? -7.377 12.373 -14.784 1.00 82.31 92 LYS A N 1
ATOM 718 C CA . LYS A 1 92 ? -6.105 13.084 -14.924 1.00 82.31 92 LYS A CA 1
ATOM 719 C C . LYS A 1 92 ? -6.391 14.580 -14.958 1.00 82.31 92 LYS A C 1
ATOM 721 O O . LYS A 1 92 ? -7.077 15.056 -15.859 1.00 82.31 92 LYS A O 1
ATOM 726 N N . ILE A 1 93 ? -5.886 15.305 -13.965 1.00 81.31 93 ILE A N 1
ATOM 727 C CA . ILE A 1 93 ? -6.029 16.758 -13.873 1.00 81.31 93 ILE A CA 1
ATOM 728 C C . ILE A 1 93 ? -4.695 17.384 -14.274 1.00 81.31 93 ILE A C 1
ATOM 730 O O . ILE A 1 93 ? -3.670 17.139 -13.631 1.00 81.31 93 ILE A O 1
ATOM 734 N N . SER A 1 94 ? -4.710 18.168 -15.350 1.00 70.19 94 SER A N 1
ATOM 735 C CA . SER A 1 94 ? -3.587 19.004 -15.773 1.00 70.19 94 SER A CA 1
ATOM 736 C C . SER A 1 94 ? -3.633 20.347 -15.046 1.00 70.19 94 SER A C 1
ATOM 738 O O . SER A 1 94 ? -4.684 20.988 -15.002 1.00 70.19 94 SER A O 1
ATOM 740 N N . PHE A 1 95 ? -2.493 20.786 -14.515 1.00 66.75 95 PHE A N 1
ATOM 741 C CA . PHE A 1 95 ? -2.302 22.157 -14.046 1.00 66.75 95 PHE A CA 1
ATOM 742 C C . PHE A 1 95 ? -1.357 22.883 -15.003 1.00 66.75 95 PHE A C 1
ATOM 744 O O . PHE A 1 95 ? -0.305 22.348 -15.349 1.00 66.75 95 PHE A O 1
ATOM 751 N N . GLU A 1 96 ? -1.721 24.097 -15.414 1.00 55.38 96 GLU A N 1
ATOM 752 C CA . GLU A 1 96 ? -0.834 25.000 -16.151 1.00 55.38 96 GLU A CA 1
ATOM 753 C C . GLU A 1 96 ? 0.210 25.580 -15.187 1.00 55.38 96 GLU A C 1
ATOM 755 O O . GLU A 1 96 ? 0.018 26.625 -14.573 1.00 55.38 96 GLU A O 1
ATOM 760 N N . THR A 1 97 ? 1.325 24.878 -15.020 1.00 52.84 97 THR A N 1
ATOM 761 C CA . THR A 1 97 ? 2.574 25.455 -14.508 1.00 52.84 97 THR A CA 1
ATOM 762 C C . THR A 1 97 ? 3.719 24.917 -15.357 1.00 52.84 97 THR A C 1
ATOM 764 O O . THR A 1 97 ? 3.609 23.798 -15.845 1.00 52.84 97 THR A O 1
ATOM 767 N N . GLU A 1 98 ? 4.815 25.670 -15.513 1.00 53.59 98 GLU A N 1
ATOM 768 C CA . GLU A 1 98 ? 5.995 25.357 -16.361 1.00 53.59 98 GLU A CA 1
ATOM 769 C C . GLU A 1 98 ? 6.675 23.990 -16.093 1.00 53.59 98 GLU A C 1
ATOM 771 O O . GLU A 1 98 ? 7.628 23.612 -16.767 1.00 53.59 98 GLU A O 1
ATOM 776 N N . ILE A 1 99 ? 6.173 23.224 -15.125 1.00 58.2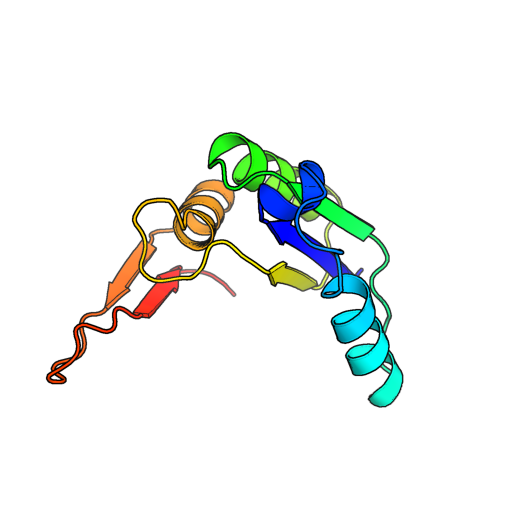2 99 ILE A N 1
ATOM 777 C CA . ILE A 1 99 ? 6.511 21.832 -14.851 1.00 58.22 99 ILE A CA 1
ATOM 778 C C . ILE A 1 99 ? 5.194 21.053 -14.956 1.00 58.22 99 ILE A C 1
ATOM 780 O O . ILE A 1 99 ? 4.303 21.276 -14.132 1.00 58.22 99 ILE A O 1
ATOM 784 N N . GLU A 1 100 ? 5.054 20.153 -15.934 1.00 51.25 100 GLU A N 1
ATOM 785 C CA . GLU A 1 100 ? 3.881 19.274 -16.061 1.00 51.25 100 GLU A CA 1
ATOM 786 C C . GLU A 1 100 ? 3.759 18.363 -14.825 1.00 51.25 100 GLU A C 1
ATOM 788 O O . GLU A 1 100 ? 4.278 17.250 -14.775 1.00 51.25 100 GLU A O 1
ATOM 793 N N . LYS A 1 101 ? 3.083 18.845 -13.780 1.00 57.03 101 LYS A N 1
ATOM 794 C CA . LYS A 1 101 ? 2.705 18.048 -12.613 1.00 57.03 101 LYS A CA 1
ATOM 795 C C . LYS A 1 101 ? 1.252 17.643 -12.765 1.00 57.03 101 LYS A C 1
ATOM 797 O O . LYS A 1 101 ? 0.342 18.449 -12.578 1.00 57.03 101 LYS A O 1
ATOM 802 N N . TYR A 1 102 ? 1.031 16.376 -13.083 1.00 59.88 102 TYR A N 1
ATOM 803 C CA . TYR A 1 102 ? -0.304 15.797 -13.067 1.00 59.88 102 TYR A CA 1
ATOM 804 C C . TYR A 1 102 ? -0.727 15.501 -11.629 1.00 59.88 102 TYR A C 1
ATOM 806 O O . TYR A 1 102 ? 0.052 14.987 -10.828 1.00 59.88 102 TYR A O 1
ATOM 814 N N . LYS A 1 103 ? -1.986 15.802 -11.304 1.00 68.50 103 LYS A N 1
ATOM 815 C CA . LYS A 1 103 ? -2.641 15.263 -10.110 1.00 68.50 103 LYS A CA 1
ATOM 816 C C . LYS A 1 103 ? -3.681 14.260 -10.561 1.00 68.50 103 LYS A C 1
ATOM 818 O O . LYS A 1 103 ? -4.501 14.550 -11.433 1.00 68.50 103 LYS A O 1
ATOM 823 N N . TYR A 1 104 ? -3.664 13.102 -9.930 1.00 73.44 104 TYR A N 1
ATOM 824 C CA . TYR A 1 104 ? -4.661 12.074 -10.156 1.00 73.44 104 TYR A CA 1
ATOM 825 C C . TYR A 1 104 ? -5.746 12.155 -9.087 1.00 73.44 104 TYR A C 1
ATOM 827 O O . TYR A 1 104 ? -5.460 12.358 -7.904 1.00 73.44 104 TYR A O 1
ATOM 835 N N . VAL A 1 105 ? -6.998 12.003 -9.511 1.00 77.44 105 VAL A N 1
ATOM 836 C CA . VAL A 1 105 ? -8.160 11.894 -8.625 1.00 77.44 105 VAL A CA 1
ATOM 837 C C . VAL A 1 105 ? -8.934 10.643 -9.011 1.00 77.44 105 VAL A C 1
ATOM 839 O O . VAL A 1 105 ? -9.188 10.404 -10.190 1.00 77.44 105 VAL A O 1
ATOM 842 N N . ILE A 1 106 ? -9.295 9.841 -8.012 1.00 81.12 106 ILE A N 1
ATOM 843 C CA . ILE A 1 106 ? -10.162 8.677 -8.186 1.00 81.12 106 ILE A CA 1
ATOM 844 C C . ILE A 1 106 ? -11.580 9.127 -7.836 1.00 81.12 106 ILE A C 1
ATOM 846 O O . ILE A 1 106 ? -11.866 9.429 -6.678 1.00 81.12 106 ILE A O 1
ATOM 850 N N . ASP A 1 107 ? -12.437 9.228 -8.848 1.00 72.56 107 ASP A N 1
ATOM 851 C CA . ASP A 1 107 ? -13.815 9.695 -8.688 1.00 72.56 107 ASP A CA 1
ATOM 852 C C . ASP A 1 107 ? -14.669 8.648 -7.956 1.00 72.56 107 ASP A C 1
ATOM 854 O O . ASP A 1 107 ? -14.573 7.460 -8.254 1.00 72.56 107 ASP A O 1
ATOM 858 N N . GLY A 1 108 ? -15.495 9.076 -6.998 1.00 68.31 108 GLY A N 1
ATOM 859 C CA . GLY A 1 108 ? -16.348 8.190 -6.190 1.00 68.31 108 GLY A CA 1
ATOM 860 C C . GLY A 1 108 ? -15.685 7.543 -4.963 1.00 68.31 108 GLY A C 1
ATOM 861 O O . GLY A 1 108 ? -16.293 6.670 -4.340 1.00 68.31 108 GLY A O 1
ATOM 862 N N . LEU A 1 109 ? -14.467 7.954 -4.591 1.00 75.06 109 LEU A N 1
ATOM 863 C CA . LEU A 1 109 ? -13.816 7.531 -3.347 1.00 75.06 109 LEU A CA 1
ATOM 864 C C . LEU A 1 109 ? -14.383 8.335 -2.153 1.00 75.06 109 LEU A C 1
ATOM 866 O O . LEU A 1 109 ? -14.048 9.509 -2.002 1.00 75.06 109 LEU A O 1
ATOM 870 N N . ASN A 1 110 ? -15.238 7.711 -1.329 1.00 53.09 110 ASN A N 1
ATOM 871 C CA . ASN A 1 110 ? -15.860 8.304 -0.127 1.00 53.09 110 ASN A CA 1
ATOM 872 C C . ASN A 1 110 ? -15.262 7.764 1.176 1.00 53.09 110 ASN A C 1
ATOM 874 O O . ASN A 1 110 ? -15.120 6.523 1.282 1.00 53.09 110 ASN A O 1
#